Protein AF-A0A2B8A1J2-F1 (afdb_monomer_lite)

Sequence (88 aa):
MIETNIASESYLVVQQIEKILSDRFKILCNVDTPQHYIGGLFPDVIVMDKTTDKVLFAIEVKKNRQFSNCILQWKNLSSLPATLYIVV

Structure (mmCIF, N/CA/C/O backbone):
data_AF-A0A2B8A1J2-F1
#
_entry.id   AF-A0A2B8A1J2-F1
#
loop_
_atom_site.group_PDB
_atom_site.id
_atom_site.type_symbol
_atom_site.label_atom_id
_atom_site.label_alt_id
_atom_site.label_comp_id
_atom_site.label_asym_id
_atom_site.label_entity_id
_atom_site.label_seq_id
_atom_site.pdbx_PDB_ins_code
_atom_site.Cartn_x
_atom_site.Cartn_y
_atom_site.Cartn_z
_atom_site.occupancy
_atom_site.B_iso_or_equiv
_atom_site.auth_seq_id
_atom_site.auth_comp_id
_atom_site.auth_asym_id
_atom_site.auth_atom_id
_atom_site.pdbx_PDB_model_num
ATOM 1 N N . MET A 1 1 ? 35.201 4.041 -6.365 1.00 38.16 1 MET A N 1
ATOM 2 C CA . MET A 1 1 ? 33.976 4.259 -7.159 1.00 38.16 1 MET A CA 1
ATOM 3 C C . MET A 1 1 ? 32.827 4.333 -6.176 1.00 38.16 1 MET A C 1
ATOM 5 O O . MET A 1 1 ? 32.620 3.367 -5.460 1.00 38.16 1 MET A O 1
ATOM 9 N N . ILE A 1 2 ? 32.190 5.495 -6.037 1.00 39.28 2 ILE A N 1
ATOM 10 C CA . ILE A 1 2 ? 31.005 5.645 -5.185 1.00 39.28 2 ILE A CA 1
ATOM 11 C C . ILE A 1 2 ? 29.825 5.296 -6.086 1.00 39.28 2 ILE A C 1
ATOM 13 O O . ILE A 1 2 ? 29.396 6.126 -6.884 1.00 39.28 2 ILE A O 1
ATOM 17 N N . GLU A 1 3 ? 29.363 4.049 -6.025 1.00 36.34 3 GLU A N 1
ATOM 18 C CA . GLU A 1 3 ? 28.081 3.674 -6.617 1.00 36.34 3 GLU A CA 1
ATOM 19 C C . GLU A 1 3 ? 26.999 4.413 -5.835 1.00 36.34 3 GLU A C 1
ATOM 21 O O . GLU A 1 3 ? 26.640 4.061 -4.713 1.00 36.34 3 GLU A O 1
ATOM 26 N N . THR A 1 4 ? 26.535 5.524 -6.397 1.00 41.16 4 THR A N 1
ATOM 27 C CA . THR A 1 4 ? 25.349 6.203 -5.896 1.00 41.16 4 THR A CA 1
ATOM 28 C C . THR A 1 4 ? 24.192 5.273 -6.223 1.00 41.16 4 THR A C 1
ATOM 30 O O . THR A 1 4 ? 23.789 5.157 -7.377 1.00 41.16 4 THR A O 1
ATOM 33 N N . ASN A 1 5 ? 23.720 4.534 -5.223 1.00 50.69 5 ASN A N 1
ATOM 34 C CA . ASN A 1 5 ? 22.554 3.673 -5.348 1.00 50.69 5 ASN A CA 1
ATOM 35 C C . ASN A 1 5 ? 21.329 4.582 -5.540 1.00 50.69 5 ASN A C 1
ATOM 37 O O . ASN A 1 5 ? 20.745 5.071 -4.574 1.00 50.69 5 ASN A O 1
ATOM 41 N N . ILE A 1 6 ? 21.028 4.931 -6.794 1.00 57.50 6 ILE A N 1
ATOM 42 C CA . ILE A 1 6 ? 19.888 5.784 -7.129 1.00 57.50 6 ILE A CA 1
ATOM 43 C C . ILE A 1 6 ? 18.635 4.959 -6.853 1.00 57.50 6 ILE A C 1
ATOM 45 O O . ILE A 1 6 ? 18.318 4.024 -7.589 1.00 57.50 6 ILE A O 1
A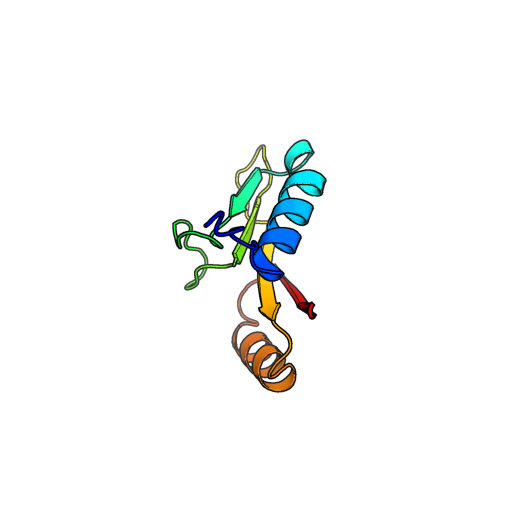TOM 49 N N . ALA A 1 7 ? 17.931 5.308 -5.779 1.00 63.22 7 ALA A N 1
ATOM 50 C CA . ALA A 1 7 ? 16.652 4.705 -5.456 1.00 63.22 7 ALA A CA 1
ATOM 51 C C . ALA A 1 7 ? 15.688 4.829 -6.646 1.00 63.22 7 ALA A C 1
ATOM 53 O O . ALA A 1 7 ? 15.630 5.864 -7.315 1.00 63.22 7 ALA A O 1
ATOM 54 N N . SER A 1 8 ? 14.934 3.766 -6.927 1.00 78.44 8 SER A N 1
ATOM 55 C CA . SER A 1 8 ? 13.981 3.785 -8.037 1.00 78.44 8 SER A CA 1
ATOM 56 C C . SER A 1 8 ? 12.897 4.856 -7.818 1.00 78.44 8 SER A C 1
ATOM 58 O O . SER A 1 8 ? 12.510 5.129 -6.687 1.00 78.44 8 SER A O 1
ATOM 60 N N . GLU A 1 9 ? 12.364 5.453 -8.889 1.00 79.25 9 GLU A N 1
ATOM 61 C CA . GLU A 1 9 ? 11.259 6.430 -8.783 1.00 79.25 9 GLU A CA 1
ATOM 62 C C . GLU A 1 9 ? 10.065 5.879 -7.986 1.00 79.25 9 GLU A C 1
ATOM 64 O O . GLU A 1 9 ? 9.522 6.578 -7.135 1.00 79.25 9 GLU A O 1
ATOM 69 N N . SER A 1 10 ? 9.715 4.601 -8.183 1.00 79.31 10 SER A N 1
ATOM 70 C CA . SER A 1 10 ? 8.675 3.918 -7.402 1.00 79.31 10 SER A CA 1
ATOM 71 C C . SER A 1 10 ? 8.984 3.911 -5.903 1.00 79.31 10 SER A C 1
ATOM 73 O O . SER A 1 10 ? 8.097 4.166 -5.094 1.00 79.31 10 SER A O 1
ATOM 75 N N . TYR A 1 11 ? 10.246 3.682 -5.528 1.00 86.00 11 TYR A N 1
ATOM 76 C CA . TYR A 1 11 ? 10.687 3.739 -4.135 1.00 86.00 11 TYR A CA 1
ATOM 77 C C . TYR A 1 11 ? 10.535 5.143 -3.546 1.00 86.00 11 TYR A C 1
ATOM 79 O O . TYR A 1 11 ? 10.009 5.294 -2.447 1.00 86.00 11 TYR A O 1
ATOM 87 N N . LEU A 1 12 ? 10.930 6.184 -4.286 1.00 87.69 12 LEU A N 1
ATOM 88 C CA . LEU A 1 12 ? 10.788 7.570 -3.826 1.00 87.69 12 LEU A CA 1
ATOM 89 C C . LEU A 1 12 ? 9.320 7.952 -3.597 1.00 87.69 12 LEU A C 1
ATOM 91 O O . LEU A 1 12 ? 9.006 8.630 -2.620 1.00 87.69 12 LEU A O 1
ATOM 95 N N . VAL A 1 13 ? 8.418 7.488 -4.462 1.00 88.31 13 VAL A N 1
ATOM 96 C CA . VAL A 1 13 ? 6.973 7.712 -4.316 1.00 88.31 13 VAL A CA 1
ATOM 97 C C . VAL A 1 13 ? 6.427 6.997 -3.086 1.00 88.31 13 VAL A C 1
ATOM 99 O O . VAL A 1 13 ? 5.711 7.611 -2.299 1.00 88.31 13 VAL A O 1
ATOM 102 N N . VAL A 1 14 ? 6.797 5.734 -2.865 1.00 90.06 14 VAL A N 1
ATOM 103 C CA . VAL A 1 14 ? 6.356 4.997 -1.673 1.00 90.06 14 VAL A CA 1
ATOM 104 C C . VAL A 1 14 ? 6.874 5.629 -0.383 1.00 90.06 14 VAL A C 1
ATOM 106 O O . VAL A 1 14 ? 6.091 5.817 0.546 1.00 90.06 14 VAL A O 1
ATOM 109 N N . GLN A 1 15 ? 8.129 6.076 -0.354 1.00 91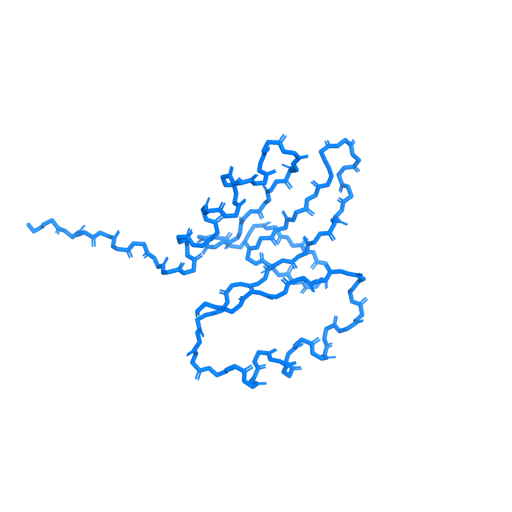.06 15 GLN A N 1
ATOM 110 C CA . GLN A 1 15 ? 8.683 6.829 0.776 1.00 91.06 15 GLN A CA 1
ATOM 111 C C . GLN A 1 15 ? 7.905 8.124 1.057 1.00 91.06 15 GLN A C 1
ATOM 113 O O . GLN A 1 15 ? 7.668 8.481 2.212 1.00 91.06 15 GLN A O 1
ATOM 118 N N . GLN A 1 16 ? 7.461 8.838 0.017 1.00 91.62 16 GLN A N 1
ATOM 119 C CA . GLN A 1 16 ? 6.619 10.025 0.193 1.00 91.62 16 GLN A CA 1
ATOM 120 C C . GLN A 1 16 ? 5.226 9.678 0.731 1.00 91.62 16 GLN A C 1
ATOM 122 O O . GLN A 1 16 ? 4.736 10.377 1.619 1.00 91.62 16 GLN A O 1
ATOM 127 N N . ILE A 1 17 ? 4.603 8.603 0.235 1.00 90.75 17 ILE A N 1
ATOM 128 C CA . ILE A 1 17 ? 3.307 8.113 0.732 1.00 90.75 17 ILE A CA 1
ATOM 129 C C . ILE A 1 17 ? 3.414 7.773 2.220 1.00 90.75 17 ILE A C 1
ATOM 131 O O . ILE A 1 17 ? 2.609 8.253 3.018 1.00 90.75 17 ILE A O 1
ATOM 135 N N . GLU A 1 18 ? 4.425 6.992 2.601 1.00 92.88 18 GLU A N 1
ATOM 136 C CA . GLU A 1 18 ? 4.676 6.622 3.991 1.00 92.88 18 GLU A CA 1
ATOM 137 C C . GLU A 1 18 ? 4.873 7.866 4.862 1.00 92.88 18 GLU A C 1
ATOM 139 O O . GLU A 1 18 ? 4.182 8.031 5.868 1.00 92.88 18 GLU A O 1
ATOM 144 N N . LYS A 1 19 ? 5.729 8.802 4.439 1.00 93.81 19 LYS A N 1
ATOM 145 C CA . LYS A 1 19 ? 5.988 10.044 5.176 1.00 93.81 19 LYS A CA 1
ATOM 146 C C . LYS A 1 19 ? 4.724 10.878 5.410 1.00 93.81 19 LYS A C 1
ATOM 148 O O . LYS A 1 19 ? 4.570 11.447 6.483 1.00 93.81 19 LYS A O 1
ATOM 153 N N . ILE A 1 20 ? 3.839 10.984 4.420 1.00 94.38 20 ILE A N 1
ATOM 154 C CA . ILE A 1 20 ? 2.629 11.819 4.509 1.00 94.38 20 ILE A CA 1
ATOM 155 C C . ILE A 1 20 ? 1.531 11.137 5.336 1.00 94.38 20 ILE A C 1
ATOM 157 O O . ILE A 1 20 ? 0.769 11.810 6.031 1.00 94.38 20 ILE A O 1
ATOM 161 N N . LEU A 1 21 ? 1.408 9.811 5.241 1.00 94.12 21 LEU A N 1
ATOM 162 C CA . LEU A 1 21 ? 0.263 9.084 5.793 1.00 94.12 21 LEU A CA 1
ATOM 163 C C . LEU A 1 21 ? 0.538 8.405 7.138 1.00 94.12 21 LEU A C 1
ATOM 165 O O . LEU A 1 21 ? -0.416 8.157 7.880 1.00 94.12 21 LEU A O 1
ATOM 169 N N . SER A 1 22 ? 1.799 8.127 7.474 1.00 94.75 22 SER A N 1
ATOM 170 C CA . SER A 1 22 ? 2.190 7.380 8.681 1.00 94.75 22 SER A CA 1
ATOM 171 C C . SER A 1 22 ? 1.771 8.037 9.995 1.00 94.75 22 SER A C 1
ATOM 173 O O . SER A 1 22 ? 1.578 7.330 10.982 1.00 94.75 22 SER A O 1
ATOM 175 N N . A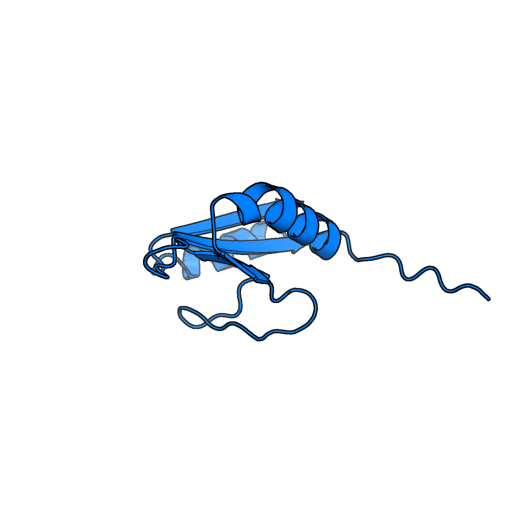SP A 1 23 ? 1.536 9.350 10.031 1.00 95.06 23 ASP A N 1
ATOM 176 C CA . ASP A 1 23 ? 0.998 10.025 11.219 1.00 95.06 23 ASP A CA 1
ATOM 177 C C . ASP A 1 23 ? -0.425 9.553 11.547 1.00 95.06 23 ASP A C 1
ATOM 179 O O . ASP A 1 23 ? -0.778 9.348 12.712 1.00 95.06 23 ASP A O 1
ATOM 183 N N . ARG A 1 24 ? -1.239 9.300 10.519 1.00 94.75 24 ARG A N 1
ATOM 184 C CA . ARG A 1 24 ? -2.671 8.991 10.656 1.00 94.75 24 ARG A CA 1
ATOM 185 C C . ARG A 1 24 ? -3.004 7.518 10.463 1.00 94.75 24 ARG A C 1
ATOM 187 O O . ARG A 1 24 ? -3.969 7.036 11.046 1.00 94.75 24 ARG A O 1
ATOM 194 N N . PHE A 1 25 ? -2.212 6.810 9.670 1.00 96.44 25 PHE A N 1
ATOM 195 C CA . PHE A 1 25 ? -2.490 5.448 9.232 1.00 96.44 25 PHE A CA 1
ATOM 196 C C . PHE A 1 25 ? -1.307 4.532 9.519 1.00 96.44 25 PHE A C 1
ATOM 198 O O . PHE A 1 25 ? -0.172 4.978 9.670 1.00 96.44 25 PHE A O 1
ATOM 205 N N . LYS A 1 26 ? -1.578 3.234 9.611 1.00 95.88 26 LYS A N 1
ATOM 206 C CA . LYS A 1 26 ? -0.537 2.213 9.609 1.00 95.88 26 LYS A CA 1
ATOM 207 C C . LYS A 1 26 ? -0.217 1.897 8.153 1.00 95.88 26 LYS A C 1
ATOM 209 O O . LYS A 1 26 ? -1.122 1.580 7.383 1.00 95.88 26 LYS A O 1
ATOM 214 N N . ILE A 1 27 ? 1.050 2.032 7.784 1.00 95.00 27 ILE A N 1
ATOM 215 C CA . ILE A 1 27 ? 1.531 1.851 6.415 1.00 95.00 27 ILE A CA 1
ATOM 216 C C . ILE A 1 27 ? 2.406 0.602 6.381 1.00 95.00 27 ILE A C 1
ATOM 218 O O . ILE A 1 27 ? 3.296 0.457 7.214 1.00 95.00 27 ILE A O 1
ATOM 222 N N . LEU A 1 28 ? 2.127 -0.301 5.444 1.00 93.88 28 LEU A N 1
ATOM 223 C CA . LEU A 1 28 ? 2.964 -1.462 5.148 1.00 93.88 28 LEU A CA 1
ATOM 224 C C . LEU A 1 28 ? 3.479 -1.334 3.714 1.00 93.88 28 LEU A C 1
ATOM 226 O O . LEU A 1 28 ? 2.685 -1.077 2.810 1.00 93.88 28 LEU A O 1
ATOM 230 N N . CYS A 1 29 ? 4.778 -1.525 3.501 1.00 91.62 29 CYS A N 1
ATOM 231 C CA . CYS A 1 29 ? 5.437 -1.310 2.211 1.00 91.62 29 CYS A CA 1
ATOM 232 C C . CYS A 1 29 ? 6.069 -2.614 1.710 1.00 91.62 29 CYS A C 1
ATOM 234 O O . CYS A 1 29 ? 6.697 -3.330 2.485 1.00 91.62 29 CYS A O 1
ATOM 236 N N . ASN A 1 30 ? 5.940 -2.901 0.413 1.00 88.56 30 ASN A N 1
ATOM 237 C CA . ASN A 1 30 ? 6.493 -4.103 -0.229 1.00 88.56 30 ASN A CA 1
ATOM 238 C C . ASN A 1 30 ? 7.542 -3.801 -1.318 1.00 88.56 30 ASN A C 1
ATOM 240 O O . ASN A 1 30 ? 7.979 -4.721 -2.006 1.00 88.56 30 ASN A O 1
ATOM 244 N N . VAL A 1 31 ? 7.941 -2.534 -1.502 1.00 81.19 31 VAL A N 1
ATOM 245 C CA . VAL A 1 31 ? 8.783 -2.105 -2.642 1.00 81.19 31 VAL A CA 1
ATOM 246 C C . VAL A 1 31 ? 10.163 -2.761 -2.658 1.00 81.19 31 VAL A C 1
ATOM 248 O O . VAL A 1 31 ? 10.646 -3.116 -3.731 1.00 81.19 31 VAL A O 1
ATOM 251 N N . ASP A 1 32 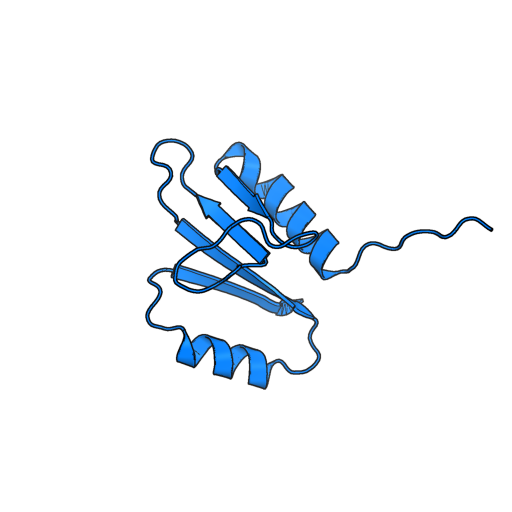? 10.790 -2.946 -1.495 1.00 78.94 32 ASP A N 1
ATOM 252 C CA . ASP A 1 32 ? 12.106 -3.592 -1.415 1.00 78.94 32 ASP A CA 1
ATOM 253 C C . ASP A 1 32 ? 11.991 -5.114 -1.322 1.00 78.94 32 ASP A C 1
ATOM 255 O O . ASP A 1 32 ? 12.828 -5.859 -1.830 1.00 78.94 32 ASP A O 1
ATOM 259 N N . THR A 1 33 ? 10.967 -5.603 -0.624 1.00 81.44 33 THR A N 1
ATOM 260 C CA . THR A 1 33 ? 10.732 -7.031 -0.421 1.00 81.44 33 THR A CA 1
ATOM 261 C C . THR A 1 33 ? 9.237 -7.276 -0.233 1.00 81.44 33 THR A C 1
ATOM 263 O O . THR A 1 33 ? 8.634 -6.648 0.638 1.00 81.44 33 THR A O 1
ATOM 266 N N . PRO A 1 34 ? 8.626 -8.208 -0.986 1.00 85.56 34 PRO A N 1
ATOM 267 C CA . PRO A 1 34 ? 7.221 -8.550 -0.812 1.00 85.56 34 PRO A CA 1
ATOM 268 C C . PRO A 1 34 ? 7.025 -9.332 0.494 1.00 85.56 34 PRO A C 1
ATOM 270 O O . PRO A 1 34 ? 7.331 -10.521 0.569 1.00 85.56 34 PRO A O 1
ATOM 273 N N . GLN A 1 35 ? 6.528 -8.661 1.535 1.00 89.81 35 GLN A N 1
ATOM 274 C CA . GLN A 1 35 ? 6.316 -9.233 2.874 1.00 89.81 35 GLN A CA 1
ATOM 275 C C . GLN A 1 35 ? 4.840 -9.252 3.287 1.00 89.81 35 GLN A C 1
ATOM 277 O O . GLN A 1 35 ? 4.417 -10.105 4.067 1.00 89.81 35 GLN A O 1
ATOM 282 N N . HIS A 1 36 ? 4.037 -8.334 2.757 1.00 89.56 36 HIS A N 1
ATOM 283 C CA . HIS A 1 36 ? 2.662 -8.108 3.182 1.00 89.56 36 HIS A CA 1
ATOM 284 C C . HIS A 1 36 ? 1.677 -8.503 2.081 1.00 89.56 36 HIS A C 1
ATOM 286 O O . HIS A 1 36 ? 1.600 -7.855 1.038 1.00 89.56 36 HIS A O 1
ATOM 292 N N . TYR A 1 37 ? 0.919 -9.572 2.326 1.00 86.19 37 TYR A N 1
ATOM 293 C CA . TYR A 1 37 ? -0.024 -10.152 1.371 1.00 86.19 37 TYR A CA 1
ATOM 294 C C . TYR A 1 37 ? -1.467 -9.804 1.730 1.00 86.19 37 TYR A C 1
ATOM 296 O O . TYR A 1 37 ? -1.888 -9.988 2.874 1.00 86.19 37 TYR A O 1
ATOM 304 N N . ILE A 1 38 ? -2.248 -9.349 0.754 1.00 82.12 38 ILE A N 1
ATOM 305 C CA . ILE A 1 38 ? -3.673 -9.082 0.940 1.00 82.12 38 ILE A CA 1
ATOM 306 C C . ILE A 1 38 ? -4.472 -9.373 -0.321 1.00 82.12 38 ILE A C 1
ATOM 308 O O . ILE A 1 38 ? -4.075 -9.016 -1.427 1.00 82.12 38 ILE A O 1
ATOM 312 N N . GLY A 1 39 ? -5.634 -10.009 -0.147 1.00 75.06 39 GLY A N 1
ATOM 313 C CA . GLY A 1 39 ? -6.619 -10.146 -1.219 1.00 75.06 39 GLY A CA 1
ATOM 314 C C . GLY A 1 39 ? -6.090 -10.855 -2.466 1.00 75.06 39 GLY A C 1
ATOM 315 O O . GLY A 1 39 ? -6.550 -10.558 -3.563 1.00 75.06 39 GLY A O 1
ATOM 316 N N . GLY A 1 40 ? -5.110 -11.751 -2.317 1.00 77.19 40 GLY A N 1
ATOM 317 C CA . GLY A 1 40 ? -4.506 -12.452 -3.448 1.00 77.19 40 GLY A CA 1
ATOM 318 C C . GLY A 1 40 ? -3.195 -11.845 -3.972 1.00 77.19 40 GLY A C 1
ATOM 319 O O . GLY A 1 40 ? -2.578 -12.445 -4.850 1.00 77.19 40 GLY A O 1
ATOM 320 N N . LEU A 1 41 ? -2.761 -10.687 -3.461 1.00 80.56 41 LEU A N 1
ATOM 321 C CA . LEU A 1 41 ? -1.714 -9.852 -4.063 1.00 80.56 41 LEU A CA 1
ATOM 322 C C . LEU A 1 41 ? -0.682 -9.344 -3.042 1.00 80.56 41 LEU A C 1
ATOM 324 O O . LEU A 1 41 ? -0.920 -9.364 -1.835 1.00 80.56 41 LEU A O 1
ATOM 328 N N . PHE A 1 42 ? 0.433 -8.813 -3.552 1.00 86.81 42 PHE A N 1
ATOM 329 C CA . PHE A 1 42 ? 1.427 -8.036 -2.799 1.00 86.81 42 PHE A CA 1
ATOM 330 C C . PHE A 1 42 ? 1.439 -6.579 -3.294 1.00 86.81 42 PHE A C 1
ATOM 332 O O . PHE A 1 42 ? 2.274 -6.247 -4.134 1.00 86.81 42 PHE A O 1
ATOM 339 N N . PRO A 1 43 ? 0.526 -5.714 -2.811 1.00 86.25 43 PRO A N 1
ATOM 340 C CA . PRO A 1 43 ? 0.513 -4.303 -3.187 1.00 86.25 43 PRO A CA 1
ATOM 341 C C . PRO A 1 43 ? 1.798 -3.599 -2.784 1.00 86.25 43 PRO A C 1
ATOM 343 O O . PRO A 1 43 ? 2.325 -3.894 -1.715 1.00 86.25 43 PRO A O 1
ATOM 346 N N . ASP A 1 44 ? 2.260 -2.625 -3.566 1.00 88.31 44 ASP A N 1
ATOM 347 C CA . ASP A 1 44 ? 3.453 -1.839 -3.224 1.00 88.31 44 ASP A CA 1
ATOM 348 C C . ASP A 1 44 ? 3.300 -1.128 -1.864 1.00 88.31 44 ASP A C 1
ATOM 350 O O . ASP A 1 44 ? 4.258 -1.074 -1.086 1.00 88.31 44 ASP A O 1
ATOM 354 N N . VAL A 1 45 ? 2.089 -0.642 -1.549 1.00 91.25 45 VAL A N 1
ATOM 355 C CA . VAL A 1 45 ? 1.728 -0.075 -0.238 1.00 91.25 45 VAL A CA 1
ATOM 356 C C . VAL A 1 45 ? 0.346 -0.550 0.213 1.00 91.25 45 VAL A C 1
ATOM 358 O O . VAL A 1 45 ? -0.605 -0.579 -0.566 1.00 91.25 45 VAL A O 1
ATOM 361 N N . ILE A 1 46 ? 0.203 -0.859 1.500 1.00 92.00 46 ILE A N 1
ATOM 362 C CA . ILE A 1 46 ? -1.078 -1.129 2.159 1.00 92.00 46 ILE A CA 1
ATOM 363 C C . ILE A 1 46 ? -1.295 -0.064 3.235 1.00 92.00 46 ILE A C 1
ATOM 365 O O . ILE A 1 46 ? -0.458 0.124 4.117 1.00 92.00 46 ILE A O 1
ATOM 369 N N . VAL A 1 47 ? -2.434 0.624 3.166 1.00 93.00 47 VAL A N 1
ATOM 370 C CA . VAL A 1 47 ? -2.856 1.640 4.136 1.00 93.00 47 VAL A CA 1
ATOM 371 C C . VAL A 1 47 ? -3.944 1.049 5.019 1.00 93.00 47 VAL A C 1
ATOM 373 O O . VAL A 1 47 ? -4.991 0.613 4.531 1.00 93.00 47 VAL A O 1
ATOM 376 N N . MET A 1 48 ? -3.708 1.059 6.325 1.00 94.00 48 MET A N 1
ATOM 377 C CA . MET A 1 48 ? -4.596 0.483 7.327 1.00 94.00 48 MET A CA 1
ATOM 378 C C . MET A 1 48 ? -4.975 1.521 8.379 1.00 94.00 48 MET A C 1
ATOM 380 O O . MET A 1 48 ? -4.204 2.426 8.714 1.00 94.00 48 MET A O 1
ATOM 384 N N . ASP A 1 49 ? -6.170 1.371 8.932 1.00 94.44 49 ASP A N 1
ATOM 385 C CA . ASP A 1 49 ? -6.576 2.101 10.122 1.00 94.44 49 ASP A CA 1
ATOM 386 C C . ASP A 1 49 ? -5.720 1.664 11.326 1.00 94.44 49 ASP A C 1
ATOM 388 O O . ASP A 1 49 ? -5.576 0.470 11.587 1.00 94.44 49 ASP A O 1
ATOM 392 N N . LYS A 1 50 ? -5.137 2.622 12.062 1.00 94.56 50 LYS A N 1
ATOM 393 C CA . LYS A 1 50 ? -4.216 2.326 13.179 1.00 94.56 50 LYS A CA 1
ATOM 394 C C . LYS A 1 50 ? -4.888 1.638 14.365 1.00 94.56 50 LYS A C 1
ATOM 396 O O . LYS A 1 50 ? -4.201 0.987 15.145 1.00 94.56 50 LYS A O 1
ATOM 401 N N . THR A 1 51 ? -6.188 1.844 14.549 1.00 95.19 51 THR A N 1
ATOM 402 C CA . THR A 1 51 ? -6.914 1.371 15.732 1.00 95.19 51 THR A CA 1
ATOM 403 C C . THR A 1 51 ? -7.534 0.004 15.491 1.00 95.19 51 THR A C 1
ATOM 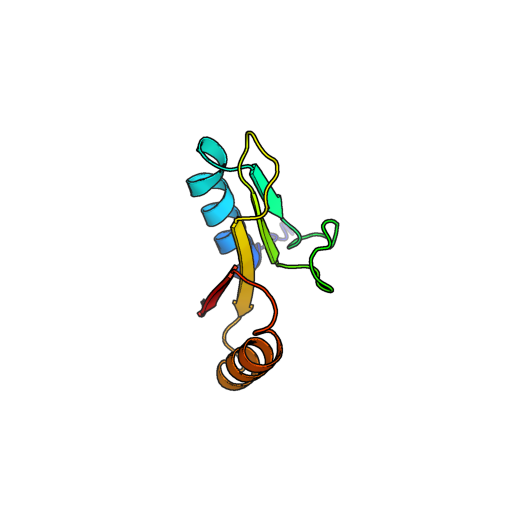405 O O . THR A 1 51 ? -7.550 -0.835 16.384 1.00 95.19 51 THR A O 1
ATOM 408 N N . THR A 1 52 ? -8.054 -0.216 14.288 1.00 95.50 52 THR A N 1
ATOM 409 C CA . THR A 1 52 ? -8.828 -1.412 13.936 1.00 95.50 52 THR A CA 1
ATOM 410 C C . THR A 1 52 ? -8.053 -2.409 13.085 1.00 95.50 52 THR A C 1
ATOM 412 O O . THR A 1 52 ? -8.570 -3.492 12.827 1.00 95.50 52 THR A O 1
ATOM 415 N N . ASP A 1 53 ? -6.862 -2.041 12.598 1.00 91.50 53 ASP A N 1
ATOM 416 C CA . ASP A 1 53 ? -6.105 -2.801 11.595 1.00 91.50 53 ASP A CA 1
ATOM 417 C C . ASP A 1 53 ? -6.936 -3.122 10.333 1.00 91.50 53 ASP A C 1
ATOM 419 O O . ASP A 1 53 ? -6.618 -4.021 9.552 1.00 91.50 53 ASP A O 1
ATOM 423 N N . LYS A 1 54 ? -8.017 -2.374 10.082 1.00 90.19 54 LYS A N 1
ATOM 424 C CA . LYS A 1 54 ? -8.814 -2.539 8.871 1.00 90.19 54 LYS A CA 1
ATOM 425 C C . LYS A 1 54 ? -8.041 -1.975 7.687 1.00 90.19 54 LYS A C 1
ATOM 427 O O . LYS A 1 54 ? -7.595 -0.829 7.720 1.00 90.19 54 LYS A O 1
ATOM 432 N N . VAL A 1 55 ? -7.941 -2.749 6.610 1.00 87.88 55 VAL A N 1
ATOM 433 C CA . VAL A 1 55 ? -7.375 -2.250 5.354 1.00 87.88 55 VAL A CA 1
ATOM 434 C C . VAL A 1 55 ? -8.321 -1.231 4.738 1.00 87.88 55 VAL A C 1
ATOM 436 O O . VAL A 1 55 ? -9.507 -1.502 4.539 1.00 87.88 55 VAL A O 1
ATOM 439 N N . LEU A 1 56 ? -7.772 -0.056 4.449 1.00 87.88 56 LEU A N 1
ATOM 440 C CA . LEU A 1 56 ? -8.477 1.056 3.825 1.00 87.88 56 LEU A CA 1
ATOM 441 C C . LEU A 1 56 ? -8.134 1.146 2.342 1.00 87.88 56 LEU A C 1
ATOM 443 O O . LEU A 1 56 ? -9.032 1.314 1.525 1.00 87.88 56 LEU A O 1
ATOM 447 N N . PHE A 1 57 ? -6.848 1.001 2.005 1.00 86.56 57 PHE A N 1
ATOM 448 C CA . PHE A 1 57 ? -6.368 1.068 0.628 1.00 86.56 57 PHE A CA 1
ATOM 449 C C . PHE A 1 57 ? -5.238 0.068 0.383 1.00 86.56 57 PHE A C 1
ATOM 451 O O . PHE A 1 57 ? -4.359 -0.113 1.224 1.00 86.56 57 PHE A O 1
ATOM 458 N N . ALA A 1 58 ? -5.234 -0.523 -0.808 1.00 84.94 58 ALA A N 1
ATOM 459 C CA . ALA A 1 58 ? -4.052 -1.117 -1.426 1.00 84.94 58 ALA A CA 1
ATOM 460 C C . ALA A 1 58 ? -3.600 -0.206 -2.576 1.00 84.94 58 ALA A C 1
ATOM 462 O O . ALA A 1 58 ? -4.445 0.266 -3.341 1.00 84.94 58 ALA A O 1
ATOM 463 N N . ILE A 1 59 ? -2.299 0.063 -2.677 1.00 85.88 59 ILE A N 1
ATOM 464 C CA . ILE A 1 59 ? -1.709 0.978 -3.657 1.00 85.88 59 ILE A CA 1
ATOM 465 C C . ILE A 1 59 ? -0.620 0.250 -4.437 1.00 85.88 59 ILE A C 1
ATOM 467 O O . ILE A 1 59 ? 0.228 -0.429 -3.865 1.00 85.88 59 ILE A O 1
ATOM 471 N N . GLU A 1 60 ? -0.642 0.441 -5.751 1.00 82.38 60 GLU A N 1
ATOM 472 C CA . GLU A 1 60 ? 0.366 -0.038 -6.696 1.00 82.38 60 GLU A CA 1
ATOM 473 C C . GLU A 1 60 ? 1.001 1.175 -7.388 1.00 82.38 60 GLU A C 1
ATOM 475 O O . GLU A 1 60 ? 0.286 2.041 -7.903 1.00 82.38 60 GLU A O 1
ATOM 480 N N . VAL A 1 61 ? 2.332 1.223 -7.415 1.00 79.50 61 VAL A N 1
ATOM 481 C CA . VAL A 1 61 ? 3.157 2.288 -7.993 1.00 79.50 61 VAL A CA 1
ATOM 482 C C . VAL A 1 61 ? 3.913 1.728 -9.196 1.00 79.50 61 VAL A C 1
ATOM 484 O O . VAL A 1 61 ? 5.018 1.186 -9.096 1.00 79.50 61 VAL A O 1
ATOM 487 N N . LYS A 1 62 ? 3.315 1.861 -10.381 1.00 74.12 62 LYS A N 1
ATOM 488 C CA . LYS A 1 62 ? 3.891 1.340 -11.629 1.00 74.12 62 LYS A CA 1
ATOM 489 C C . LYS A 1 62 ? 4.610 2.432 -12.412 1.00 74.12 62 LYS A C 1
ATOM 491 O O . LYS A 1 62 ? 4.056 3.502 -12.638 1.00 74.12 62 LYS A O 1
ATOM 496 N N . LYS A 1 63 ? 5.813 2.109 -12.903 1.00 68.25 63 LYS A N 1
ATOM 497 C CA . LYS A 1 63 ? 6.530 2.938 -13.881 1.00 68.25 63 LYS A CA 1
ATOM 498 C C . LYS A 1 63 ? 5.778 2.953 -15.206 1.00 68.25 63 LYS A C 1
ATOM 500 O O . LYS A 1 63 ? 5.430 1.897 -15.746 1.00 68.25 63 LYS A O 1
ATOM 505 N N . ASN A 1 64 ? 5.581 4.142 -15.755 1.00 61.41 64 ASN A N 1
ATOM 506 C CA . ASN A 1 64 ? 4.782 4.377 -16.949 1.00 61.41 64 ASN A CA 1
ATOM 507 C C . ASN A 1 64 ? 5.444 3.879 -18.254 1.00 61.41 64 ASN A C 1
ATOM 509 O O . ASN A 1 64 ? 5.913 4.661 -19.076 1.00 61.41 64 ASN A O 1
ATOM 513 N N . ARG A 1 65 ? 5.506 2.556 -18.466 1.00 57.91 65 ARG A N 1
ATOM 514 C CA . ARG A 1 65 ? 5.893 1.978 -19.771 1.00 57.91 65 ARG A CA 1
ATOM 515 C C . ARG A 1 65 ? 4.713 1.409 -20.557 1.00 57.91 65 ARG A C 1
ATOM 517 O O . ARG A 1 65 ? 4.808 1.315 -21.775 1.00 57.91 65 ARG A O 1
ATOM 524 N N . GLN A 1 66 ? 3.607 1.049 -19.895 1.00 62.28 66 GLN A N 1
ATOM 525 C CA . GLN A 1 66 ? 2.413 0.455 -20.519 1.00 62.28 66 GLN A CA 1
ATOM 526 C C . GLN A 1 66 ? 1.145 0.763 -19.697 1.00 62.28 66 GLN A C 1
ATOM 528 O O . GLN A 1 66 ? 0.519 -0.129 -19.122 1.00 62.28 66 GLN A O 1
ATOM 533 N N . PHE A 1 67 ? 0.772 2.042 -19.619 1.00 64.94 67 PHE A N 1
ATOM 534 C CA . PHE A 1 67 ? -0.399 2.524 -18.870 1.00 64.94 67 PHE A CA 1
ATOM 535 C C . PHE A 1 67 ? -1.696 1.749 -19.173 1.00 64.94 67 PHE A C 1
ATOM 537 O O . PHE A 1 67 ? -2.439 1.388 -18.261 1.00 64.94 67 PHE A O 1
ATOM 544 N N . SER A 1 68 ? -1.938 1.412 -20.443 1.00 65.81 68 SER A N 1
ATOM 545 C CA . SER A 1 68 ? -3.095 0.617 -20.880 1.00 65.81 68 SER A CA 1
ATOM 546 C C . SER A 1 68 ? -3.143 -0.777 -20.242 1.00 65.81 68 SER A C 1
ATOM 548 O O . SER A 1 68 ? -4.217 -1.235 -19.852 1.00 65.81 68 SER A O 1
ATOM 550 N N . ASN A 1 69 ? -1.991 -1.430 -20.078 1.00 66.12 69 ASN A N 1
ATOM 551 C CA . ASN A 1 69 ? -1.896 -2.749 -19.450 1.00 66.12 69 ASN A CA 1
ATOM 552 C C . ASN A 1 69 ? -2.135 -2.672 -17.941 1.00 66.12 69 ASN A C 1
ATOM 554 O O . ASN A 1 69 ? -2.771 -3.564 -17.383 1.00 66.12 69 ASN A O 1
ATOM 558 N N . CYS A 1 70 ? -1.706 -1.580 -17.301 1.00 64.06 70 CYS A N 1
ATOM 559 C CA . CYS A 1 70 ? -2.018 -1.31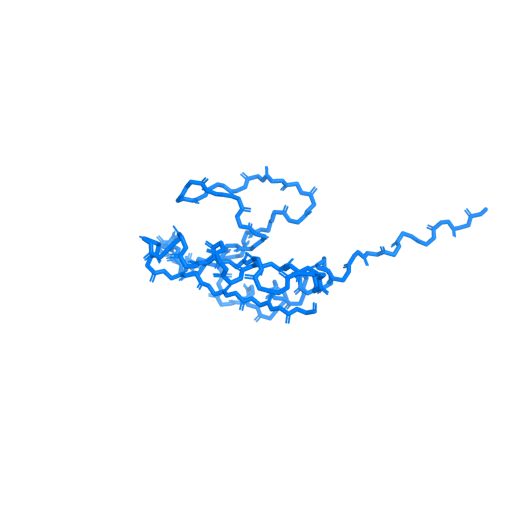8 -15.898 1.00 64.06 70 CYS A CA 1
ATOM 560 C C . CYS A 1 70 ? -3.538 -1.181 -15.712 1.00 64.06 70 CYS A C 1
ATOM 562 O O . CYS A 1 70 ? -4.118 -1.899 -14.908 1.00 64.06 70 CYS A O 1
ATOM 564 N N . ILE A 1 71 ? -4.213 -0.374 -16.542 1.00 66.62 71 ILE A N 1
ATOM 565 C CA . ILE A 1 71 ? -5.680 -0.222 -16.493 1.00 66.62 71 ILE A CA 1
ATOM 566 C C . ILE A 1 71 ? -6.410 -1.557 -16.704 1.00 66.62 71 ILE A C 1
ATOM 568 O O . ILE A 1 71 ? -7.409 -1.825 -16.036 1.00 66.62 71 ILE A O 1
ATOM 572 N N . LEU A 1 72 ? -5.947 -2.397 -17.635 1.00 69.31 72 LEU A N 1
ATOM 573 C CA . LEU A 1 72 ? -6.550 -3.712 -17.878 1.00 69.31 72 LEU A CA 1
ATOM 574 C C . LEU A 1 72 ? -6.410 -4.639 -16.665 1.00 69.31 72 LEU A C 1
ATOM 576 O O . LEU A 1 72 ? -7.378 -5.304 -16.299 1.00 69.31 72 LEU A O 1
ATOM 580 N N . GLN A 1 73 ? -5.250 -4.641 -16.005 1.00 65.06 73 GLN A N 1
ATOM 581 C CA . GLN A 1 73 ? -5.064 -5.363 -14.745 1.00 65.06 73 GLN A CA 1
ATOM 582 C C . GLN A 1 73 ? -6.015 -4.843 -13.659 1.00 65.06 73 GLN A C 1
ATOM 584 O O . GLN A 1 73 ? -6.626 -5.646 -12.962 1.00 65.06 73 GLN A O 1
ATOM 589 N N . TRP A 1 74 ? -6.221 -3.526 -13.562 1.00 67.12 74 TRP A N 1
ATOM 590 C CA . TRP A 1 74 ? -7.130 -2.930 -12.573 1.00 67.12 74 TRP A CA 1
ATOM 591 C C . TRP A 1 74 ? -8.581 -3.345 -12.792 1.00 67.12 74 TRP A C 1
ATOM 593 O O . TRP A 1 74 ? -9.273 -3.708 -11.844 1.00 67.12 74 TRP A O 1
ATOM 603 N N . LYS A 1 75 ? -9.039 -3.342 -14.049 1.00 65.56 75 LYS A N 1
ATOM 604 C CA . LYS A 1 75 ? -10.391 -3.795 -14.405 1.00 65.56 75 LYS A CA 1
ATOM 605 C C . LYS A 1 75 ? -10.637 -5.248 -14.001 1.00 65.56 75 LYS A C 1
ATOM 607 O O . LYS A 1 75 ? -11.747 -5.579 -13.606 1.00 65.56 75 LYS A O 1
ATOM 612 N N . ASN A 1 76 ? -9.604 -6.086 -14.053 1.00 66.06 76 ASN A N 1
ATOM 613 C CA . ASN A 1 76 ? -9.693 -7.492 -13.663 1.00 66.06 76 ASN A CA 1
ATOM 614 C C . ASN A 1 76 ? -9.633 -7.710 -12.138 1.00 66.06 76 ASN A C 1
ATOM 616 O O . ASN A 1 76 ? -9.951 -8.802 -11.677 1.00 66.06 76 ASN A O 1
ATOM 620 N N . LEU A 1 77 ? -9.254 -6.692 -11.355 1.00 63.03 77 LEU A N 1
ATOM 621 C CA . LEU A 1 77 ? -9.134 -6.735 -9.890 1.00 63.03 77 LEU A CA 1
ATOM 622 C C . LEU A 1 77 ? -10.314 -6.070 -9.158 1.00 63.03 77 LEU A C 1
ATOM 624 O O . LEU A 1 77 ? -10.276 -5.911 -7.937 1.00 63.03 77 LEU A O 1
ATOM 628 N N . SER A 1 78 ? -11.389 -5.720 -9.875 1.00 56.75 78 SER A N 1
ATOM 629 C CA . SER A 1 78 ? -12.555 -4.979 -9.363 1.00 56.75 78 SER A CA 1
ATOM 630 C C . SER A 1 78 ? -13.339 -5.669 -8.233 1.00 56.75 78 SER A C 1
ATOM 632 O O . SER A 1 78 ? -14.340 -5.128 -7.770 1.00 56.75 78 SER A O 1
ATOM 634 N N . SER A 1 79 ? -12.931 -6.864 -7.798 1.00 59.34 79 SER A N 1
ATOM 635 C CA . SER A 1 79 ? -13.489 -7.571 -6.642 1.00 59.34 79 SER A CA 1
ATOM 636 C C . SER A 1 79 ? -12.953 -7.070 -5.295 1.00 59.34 79 SER A C 1
ATOM 638 O O . SER A 1 79 ? -13.484 -7.464 -4.258 1.00 59.34 79 SER A O 1
ATOM 640 N N . LEU A 1 80 ? -11.905 -6.235 -5.278 1.00 56.97 80 LEU A N 1
ATOM 641 C CA . LEU A 1 80 ? -11.358 -5.663 -4.047 1.00 56.97 80 LEU A CA 1
ATOM 642 C C . LEU A 1 80 ? -12.027 -4.313 -3.731 1.00 56.97 80 LEU A C 1
ATOM 644 O O . LEU A 1 80 ? -12.002 -3.407 -4.563 1.00 56.97 80 LEU A O 1
ATOM 648 N N . PRO A 1 81 ? -12.615 -4.139 -2.533 1.00 52.16 81 PRO A N 1
ATOM 649 C CA . PRO A 1 81 ? -13.495 -3.006 -2.246 1.00 52.16 81 PRO A CA 1
ATOM 650 C C . PRO A 1 81 ? -12.818 -1.623 -2.160 1.00 52.16 81 PRO A C 1
ATOM 652 O O . PRO A 1 81 ? -13.540 -0.638 -2.042 1.00 52.16 81 PRO A O 1
ATOM 655 N N . ALA A 1 82 ? -11.484 -1.505 -2.241 1.00 57.22 82 ALA A N 1
ATOM 656 C CA . ALA A 1 82 ? -10.795 -0.208 -2.334 1.00 57.22 82 ALA A CA 1
ATOM 657 C C . ALA A 1 82 ? -9.308 -0.353 -2.730 1.00 57.22 82 ALA A C 1
ATOM 659 O O . ALA A 1 82 ? -8.428 -0.483 -1.876 1.00 57.22 82 ALA A O 1
ATOM 660 N N . THR A 1 83 ? -9.006 -0.293 -4.027 1.00 58.16 83 THR A N 1
ATOM 661 C CA . THR A 1 83 ? -7.624 -0.210 -4.534 1.00 58.16 83 THR A CA 1
ATOM 662 C C . THR A 1 83 ? -7.427 1.141 -5.220 1.00 58.16 83 THR A C 1
ATOM 664 O O . THR A 1 83 ? -8.157 1.472 -6.154 1.00 58.16 83 THR A O 1
ATOM 667 N N . LEU A 1 84 ? -6.474 1.944 -4.732 1.00 61.88 84 LEU A N 1
ATOM 668 C CA . LEU A 1 84 ? -6.117 3.244 -5.306 1.00 61.88 84 LEU A CA 1
ATOM 669 C C . LEU A 1 84 ? -4.851 3.079 -6.141 1.00 61.88 84 LEU A C 1
ATOM 671 O O . LEU A 1 84 ? -3.812 2.684 -5.625 1.00 61.88 84 LEU A O 1
ATOM 675 N N . TYR A 1 85 ? -4.921 3.430 -7.418 1.00 60.00 85 TYR A N 1
ATOM 676 C CA . TYR A 1 85 ? -3.790 3.296 -8.324 1.00 60.00 85 TYR A CA 1
ATOM 677 C C . TYR A 1 85 ? -3.152 4.651 -8.626 1.00 60.00 85 TYR A C 1
ATOM 679 O O . TYR A 1 85 ? -3.845 5.586 -9.028 1.00 60.00 85 TYR A O 1
ATOM 687 N N . ILE A 1 86 ? -1.830 4.746 -8.456 1.00 60.34 86 ILE A N 1
ATOM 688 C CA . ILE A 1 86 ? -1.050 5.959 -8.724 1.00 60.34 86 ILE A CA 1
ATOM 689 C C . ILE A 1 86 ? -0.073 5.650 -9.859 1.00 60.34 86 ILE A C 1
ATOM 691 O O . ILE A 1 86 ? 0.726 4.718 -9.771 1.00 60.34 86 ILE A O 1
ATOM 695 N N . VAL A 1 87 ? -0.147 6.432 -10.934 1.00 55.22 87 VAL A N 1
ATOM 696 C CA . VAL A 1 87 ? 0.780 6.339 -12.069 1.00 55.22 87 VAL A CA 1
ATOM 697 C C . VAL A 1 87 ? 1.709 7.538 -12.024 1.00 55.22 87 VAL A C 1
ATOM 699 O O . VAL A 1 87 ? 1.243 8.673 -11.929 1.00 55.22 87 VAL A O 1
ATOM 702 N N . VAL A 1 88 ? 3.006 7.251 -12.083 1.00 55.19 88 VAL A N 1
ATOM 703 C CA . VAL A 1 88 ? 4.119 8.207 -12.044 1.00 55.19 88 VAL A CA 1
ATOM 704 C C . VAL A 1 88 ? 4.995 8.050 -13.274 1.00 55.19 88 VAL A C 1
ATOM 706 O O . VAL A 1 88 ? 5.229 6.892 -13.705 1.00 55.19 88 VAL A O 1
#

Radius of gyration: 14.04 Å; chains: 1; bounding box: 48×24×37 Å

Secondary structure (DSSP, 8-state):
--------HHHHHHHHHHHHHTTTEEEEE-SSS----BTTB--SEEEEETTT--EEEEEEEE-SS-HHHHHHHHHHTTTSS-EEEEE-

pLDDT: mean 77.12, std 16.02, range [36.34, 96.44]

Foldseek 3Di:
DPPPPPDDPLRVVLVVVCVVCVVQWDKDADCVHQDDDDPHDRARMWTAGPPPRHTDEGEHEDEPPCVVVVVVVVVVSVVDPHYDYDYD